Protein AF-A0ABD6YV09-F1 (afdb_monomer_lite)

Radius of gyration: 16.12 Å; chains: 1; bounding box: 41×21×46 Å

pLDDT: mean 87.85, std 8.12, range [53.88, 96.56]

Secondary structure (DSSP, 8-state):
--HHHHHHHHHHHHHHHHHHHHHHHHHHHHHTTSTTHHHHHHHHHHHHHHHHHHHHHHHHHHHHHHHTSSS--HHHHHHHHHHHHHHHHHHHHHHHHHHH---

Structure (mmCIF, N/CA/C/O backbone):
data_AF-A0ABD6YV09-F1
#
_entry.id   AF-A0ABD6YV09-F1
#
loop_
_atom_site.group_PDB
_atom_site.id
_atom_site.type_symbol
_atom_site.label_atom_id
_atom_site.label_alt_id
_atom_site.label_comp_id
_atom_site.label_asym_id
_atom_site.label_entity_id
_atom_site.label_seq_id
_atom_site.pdbx_PDB_ins_code
_atom_site.Cartn_x
_atom_site.Cartn_y
_atom_site.Cartn_z
_atom_site.occupancy
_atom_site.B_iso_or_equiv
_atom_site.auth_seq_id
_atom_site.auth_comp_id
_atom_site.auth_asym_id
_atom_site.auth_atom_id
_atom_site.pdbx_PDB_model_num
ATOM 1 N N . MET A 1 1 ? -13.967 13.647 13.970 1.00 53.88 1 MET A N 1
ATOM 2 C CA . MET A 1 1 ? -13.542 13.005 12.706 1.00 53.88 1 MET A CA 1
ATOM 3 C C . MET A 1 1 ? -13.902 11.526 12.795 1.00 53.88 1 MET A C 1
ATOM 5 O O . MET A 1 1 ? -13.399 10.855 13.685 1.00 53.88 1 MET A O 1
ATOM 9 N N . THR A 1 2 ? -14.893 11.065 12.030 1.00 70.81 2 THR A N 1
ATOM 10 C CA . THR A 1 2 ? -15.465 9.709 12.143 1.00 70.81 2 THR A CA 1
ATOM 11 C C . THR A 1 2 ? -14.483 8.662 11.614 1.00 70.81 2 THR A C 1
ATOM 13 O O . THR A 1 2 ? -13.929 8.867 10.542 1.00 70.81 2 THR A O 1
ATOM 16 N N . ILE A 1 3 ? -14.273 7.566 12.352 1.00 72.75 3 ILE A N 1
ATOM 17 C CA . ILE A 1 3 ? -13.353 6.447 12.037 1.00 72.75 3 ILE A CA 1
ATOM 18 C C . ILE A 1 3 ? -13.546 5.955 10.589 1.00 72.75 3 ILE A C 1
ATOM 20 O O . ILE A 1 3 ? -12.595 5.804 9.833 1.00 72.75 3 ILE A O 1
ATOM 24 N N . VAL A 1 4 ? -14.800 5.904 10.133 1.00 76.81 4 VAL A N 1
ATOM 25 C CA . VAL A 1 4 ? -15.186 5.631 8.736 1.00 76.81 4 VAL A CA 1
ATOM 26 C C . VAL A 1 4 ? -14.435 6.484 7.697 1.00 76.81 4 VAL A C 1
ATOM 28 O O . VAL A 1 4 ? -14.111 5.992 6.619 1.00 76.81 4 VAL A O 1
ATOM 31 N N . LYS A 1 5 ? -14.155 7.766 7.972 1.00 82.69 5 LYS A N 1
ATOM 32 C CA . LYS A 1 5 ? -13.419 8.633 7.034 1.00 82.69 5 LYS A CA 1
ATOM 33 C C . LYS A 1 5 ? -11.967 8.185 6.873 1.00 82.69 5 LYS A C 1
ATOM 35 O O . LYS A 1 5 ? -11.465 8.222 5.757 1.00 82.69 5 LYS A O 1
ATOM 40 N N . ILE A 1 6 ? -11.318 7.762 7.957 1.00 84.12 6 ILE A N 1
ATOM 41 C CA . ILE A 1 6 ? -9.926 7.297 7.933 1.00 84.12 6 ILE A CA 1
ATOM 42 C C . ILE A 1 6 ? -9.846 5.981 7.157 1.00 84.12 6 ILE A C 1
ATOM 44 O O . ILE A 1 6 ? -9.079 5.896 6.200 1.00 84.12 6 ILE A O 1
ATOM 48 N N . HIS A 1 7 ? -10.733 5.026 7.453 1.00 84.56 7 HIS A N 1
ATOM 49 C CA . HIS A 1 7 ? -10.837 3.786 6.687 1.00 84.56 7 HIS A CA 1
ATOM 50 C C . HIS A 1 7 ? -11.060 4.015 5.188 1.00 84.56 7 HIS A C 1
ATOM 52 O O . HIS A 1 7 ? -10.461 3.324 4.371 1.00 84.56 7 HIS A O 1
ATOM 58 N N . LYS A 1 8 ? -11.904 4.980 4.799 1.00 87.00 8 LYS A N 1
ATOM 59 C CA . LYS A 1 8 ? -12.126 5.312 3.381 1.00 87.00 8 LYS A CA 1
ATOM 60 C C . LYS A 1 8 ? -10.868 5.862 2.708 1.00 87.00 8 LYS A C 1
ATOM 62 O O . LYS A 1 8 ? -10.599 5.512 1.563 1.00 87.00 8 LYS A O 1
ATOM 67 N N . ILE A 1 9 ? -10.105 6.701 3.408 1.00 90.38 9 ILE A N 1
ATOM 68 C CA . ILE A 1 9 ? -8.838 7.241 2.898 1.00 90.38 9 ILE A CA 1
ATOM 69 C C . ILE A 1 9 ? -7.808 6.118 2.734 1.00 90.38 9 ILE A C 1
ATOM 71 O O . ILE A 1 9 ? -7.178 6.037 1.682 1.00 90.38 9 ILE A O 1
ATOM 75 N N . GLN A 1 10 ? -7.675 5.229 3.725 1.00 89.88 10 GLN A N 1
ATOM 76 C CA . GLN A 1 10 ? -6.792 4.063 3.628 1.00 89.88 10 GLN A CA 1
ATOM 77 C C . GLN A 1 10 ? -7.174 3.169 2.448 1.00 89.88 10 GLN A C 1
ATOM 79 O O . GLN A 1 10 ? -6.314 2.851 1.635 1.00 89.88 10 GLN A O 1
ATOM 84 N N . ILE A 1 11 ? -8.462 2.854 2.282 1.00 92.75 11 ILE A N 1
ATOM 85 C CA . ILE A 1 11 ? -8.950 2.074 1.138 1.00 92.75 11 ILE A CA 1
ATOM 86 C C . ILE A 1 11 ? -8.577 2.745 -0.182 1.00 92.75 11 ILE A C 1
ATOM 88 O O . ILE A 1 11 ? -8.098 2.068 -1.084 1.00 92.75 11 ILE A O 1
ATOM 92 N N . PHE A 1 12 ? -8.763 4.060 -0.313 1.00 94.06 12 PHE A N 1
ATOM 93 C CA . PHE A 1 12 ? -8.415 4.769 -1.544 1.00 94.06 12 PHE A CA 1
ATOM 94 C C .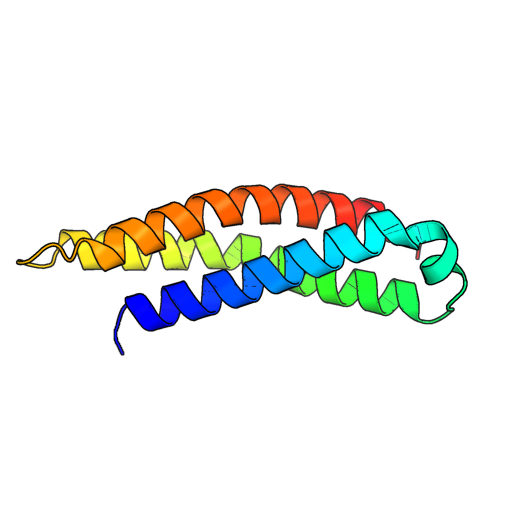 PHE A 1 12 ? -6.913 4.692 -1.847 1.00 94.06 12 PHE A C 1
ATOM 96 O O . PHE A 1 12 ? -6.526 4.404 -2.979 1.00 94.06 12 PHE A O 1
ATOM 103 N N . LEU A 1 13 ? -6.071 4.888 -0.829 1.00 94.50 13 LEU A N 1
ATOM 104 C CA . LEU A 1 13 ? -4.622 4.755 -0.955 1.00 94.50 13 LEU A CA 1
ATOM 105 C C . LEU A 1 13 ? -4.219 3.326 -1.341 1.00 94.50 13 LEU A C 1
ATOM 107 O O . LEU A 1 13 ? -3.385 3.136 -2.226 1.00 94.50 13 LEU A O 1
ATOM 111 N N . TYR A 1 14 ? -4.844 2.321 -0.727 1.00 94.75 14 TYR A N 1
ATOM 112 C CA . TYR A 1 14 ? -4.600 0.925 -1.066 1.00 94.75 14 TYR A CA 1
ATOM 113 C C . TYR A 1 14 ? -5.009 0.626 -2.512 1.00 94.75 14 TYR A C 1
ATOM 115 O O . TYR A 1 14 ? -4.231 0.073 -3.284 1.00 94.75 14 TYR A O 1
ATOM 123 N N . LEU A 1 15 ? -6.209 1.037 -2.919 1.00 95.69 15 LEU A N 1
ATOM 124 C CA . LEU A 1 15 ? -6.688 0.839 -4.284 1.00 95.69 15 LEU A CA 1
ATOM 125 C C . LEU A 1 15 ? -5.780 1.520 -5.309 1.00 95.69 15 LEU A C 1
ATOM 127 O O . LEU A 1 15 ? -5.515 0.927 -6.350 1.00 95.69 15 LEU A O 1
ATOM 131 N N . PHE A 1 16 ? -5.255 2.710 -5.009 1.00 96.50 16 PHE A N 1
ATOM 132 C CA . PHE A 1 16 ? -4.282 3.388 -5.864 1.00 96.50 16 PHE A CA 1
ATOM 133 C C . PHE A 1 16 ? -3.010 2.552 -6.067 1.00 96.50 16 PHE A C 1
ATOM 135 O O . PHE A 1 16 ? -2.624 2.298 -7.207 1.00 96.50 16 PHE A O 1
ATOM 142 N N . ILE A 1 17 ? -2.385 2.079 -4.983 1.00 95.94 17 ILE A N 1
ATOM 143 C CA . ILE A 1 17 ? -1.155 1.271 -5.052 1.00 95.94 17 ILE A CA 1
ATOM 144 C C . ILE A 1 17 ? -1.414 -0.048 -5.794 1.00 95.94 17 ILE A C 1
ATOM 146 O O . ILE A 1 17 ? -0.611 -0.453 -6.635 1.00 95.94 17 ILE A O 1
ATOM 150 N N . ILE A 1 18 ? -2.542 -0.711 -5.521 1.00 96.06 18 ILE A N 1
ATOM 151 C CA . ILE A 1 18 ? -2.924 -1.967 -6.181 1.00 96.06 18 ILE A CA 1
ATOM 152 C C . ILE A 1 18 ? -3.151 -1.739 -7.675 1.00 96.06 18 ILE A C 1
ATOM 154 O O . ILE A 1 18 ? -2.603 -2.473 -8.496 1.00 96.06 18 ILE A O 1
ATOM 158 N N . ALA A 1 19 ? -3.925 -0.715 -8.041 1.00 96.31 19 ALA A N 1
ATOM 159 C CA . ALA A 1 19 ? -4.193 -0.380 -9.433 1.00 96.31 19 ALA A CA 1
ATOM 160 C C . ALA A 1 19 ? -2.903 -0.030 -10.182 1.00 96.31 19 ALA A C 1
ATOM 162 O O . ALA A 1 19 ? -2.711 -0.496 -11.304 1.00 96.31 19 ALA A O 1
ATOM 163 N N . PHE A 1 20 ? -1.993 0.719 -9.550 1.00 96.56 20 PHE A N 1
ATOM 164 C CA . PHE A 1 20 ? -0.677 1.003 -10.115 1.00 96.56 20 PHE A CA 1
ATOM 165 C C . PHE A 1 20 ? 0.139 -0.277 -10.320 1.00 96.56 20 PHE A C 1
ATOM 167 O O . PHE A 1 20 ? 0.679 -0.486 -11.401 1.00 96.56 20 PHE A O 1
ATOM 174 N N . GLY A 1 21 ? 0.196 -1.166 -9.325 1.00 94.38 21 GLY A N 1
ATOM 175 C CA . GLY A 1 21 ? 0.918 -2.435 -9.432 1.00 94.38 21 GLY A CA 1
ATOM 176 C C . GLY A 1 21 ? 0.382 -3.338 -10.548 1.00 94.38 21 GLY A C 1
ATOM 177 O O . GLY A 1 21 ? 1.159 -3.883 -11.331 1.00 94.38 21 GLY A O 1
ATOM 178 N N . ILE A 1 22 ? -0.943 -3.433 -10.689 1.00 95.00 22 ILE A N 1
ATOM 179 C CA . ILE A 1 22 ? -1.593 -4.174 -11.783 1.00 95.00 22 ILE A CA 1
ATOM 180 C C . ILE A 1 22 ? -1.294 -3.522 -13.138 1.00 95.00 22 ILE A C 1
ATOM 182 O O . ILE A 1 22 ? -0.927 -4.215 -14.088 1.00 95.00 22 ILE A O 1
ATOM 186 N N . GLN A 1 23 ? -1.414 -2.195 -13.237 1.00 95.50 23 GLN A N 1
ATOM 187 C CA . GLN A 1 23 ? -1.080 -1.450 -14.452 1.00 95.50 23 GLN A CA 1
ATOM 188 C C . GLN A 1 23 ? 0.378 -1.683 -14.849 1.00 95.50 23 GLN A C 1
ATOM 190 O O . GLN A 1 23 ? 0.665 -1.950 -16.017 1.00 95.50 23 GLN A O 1
ATOM 195 N N . HIS A 1 24 ? 1.293 -1.626 -13.885 1.00 93.62 24 HIS A N 1
ATOM 196 C CA . HIS A 1 24 ? 2.700 -1.898 -14.112 1.00 93.62 24 HIS A CA 1
ATOM 197 C C . HIS A 1 24 ? 2.908 -3.305 -14.676 1.00 93.62 24 HIS A C 1
ATOM 199 O O . HIS A 1 24 ? 3.560 -3.452 -15.708 1.00 93.62 24 HIS A O 1
ATOM 205 N N . LEU A 1 25 ? 2.300 -4.317 -14.054 1.00 92.94 25 LEU A N 1
ATOM 206 C CA . LEU A 1 25 ? 2.432 -5.718 -14.447 1.00 92.94 25 LEU A CA 1
ATOM 207 C C . LEU A 1 25 ? 1.949 -5.960 -15.883 1.00 92.94 25 LEU A C 1
ATOM 209 O O . LEU A 1 25 ? 2.648 -6.594 -16.676 1.00 92.94 25 LEU A O 1
ATOM 213 N N . ILE A 1 26 ? 0.787 -5.412 -16.246 1.00 94.94 26 ILE A N 1
ATOM 214 C CA . ILE A 1 26 ? 0.199 -5.577 -17.584 1.00 94.94 26 ILE A CA 1
ATOM 215 C C . ILE A 1 26 ? 1.042 -4.867 -18.652 1.00 94.94 26 ILE A C 1
ATOM 217 O O . ILE A 1 26 ? 1.270 -5.410 -19.734 1.00 94.94 26 ILE A O 1
ATOM 221 N N . PHE A 1 27 ? 1.535 -3.664 -18.355 1.00 92.62 27 PHE A N 1
ATOM 222 C CA . PHE A 1 27 ? 2.198 -2.801 -19.336 1.00 92.62 27 PHE A CA 1
ATOM 223 C C . PHE A 1 27 ? 3.721 -2.722 -19.165 1.00 92.62 27 PHE A C 1
ATOM 225 O O . PHE A 1 27 ? 4.349 -1.818 -19.718 1.00 92.62 27 PHE A O 1
ATOM 232 N N . TRP A 1 28 ? 4.347 -3.671 -18.457 1.00 89.56 28 TRP A N 1
ATOM 233 C CA . TRP A 1 28 ? 5.758 -3.572 -18.056 1.00 89.56 28 TRP A CA 1
ATOM 234 C C . TRP A 1 28 ? 6.701 -3.295 -19.242 1.00 89.56 28 TRP A C 1
ATOM 236 O O . TRP A 1 28 ? 7.495 -2.358 -19.196 1.00 89.56 28 TRP A O 1
ATOM 246 N N . LYS A 1 29 ? 6.550 -4.024 -20.362 1.00 88.25 29 LYS A N 1
ATOM 247 C CA . LYS A 1 29 ? 7.368 -3.848 -21.583 1.00 88.25 29 LYS A CA 1
ATOM 248 C C . LYS A 1 29 ? 7.255 -2.457 -22.198 1.00 88.25 29 LYS A C 1
ATOM 250 O O . LYS A 1 29 ? 8.186 -2.012 -22.862 1.00 88.25 29 LYS A O 1
ATOM 255 N N . TYR A 1 30 ? 6.095 -1.822 -22.063 1.00 89.00 30 TYR A N 1
ATOM 256 C CA . TYR A 1 30 ? 5.863 -0.478 -22.575 1.00 89.00 30 TYR A CA 1
ATOM 257 C C . TYR A 1 30 ? 6.437 0.557 -21.613 1.00 89.00 30 TYR A C 1
ATOM 259 O O . TYR A 1 30 ? 7.187 1.435 -22.027 1.00 89.00 30 TYR A O 1
ATOM 267 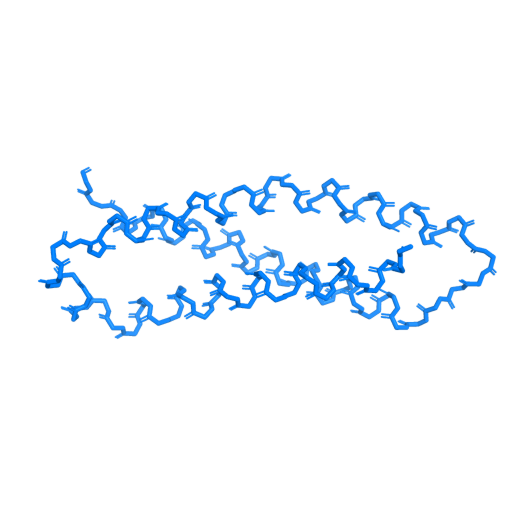N N . ASN A 1 31 ? 6.150 0.402 -20.323 1.00 87.69 31 ASN A N 1
ATOM 268 C CA . ASN A 1 31 ? 6.533 1.371 -19.312 1.00 87.69 31 ASN A CA 1
ATOM 269 C C . ASN A 1 31 ? 8.060 1.488 -19.147 1.00 87.69 31 ASN A C 1
ATOM 271 O O . ASN A 1 31 ? 8.571 2.598 -19.049 1.00 87.69 31 ASN A O 1
ATOM 275 N N . PHE A 1 32 ? 8.805 0.376 -19.221 1.00 86.88 32 PHE A N 1
ATOM 276 C CA . PHE A 1 32 ? 10.277 0.396 -19.162 1.00 86.88 32 PHE A CA 1
ATOM 277 C C . PHE A 1 32 ? 10.953 1.046 -20.383 1.00 86.88 32 PHE A C 1
ATOM 279 O O . PHE A 1 32 ? 12.158 1.268 -20.359 1.00 86.88 32 PHE A O 1
ATOM 286 N N . LYS A 1 33 ? 10.216 1.382 -21.452 1.00 88.25 33 LYS A N 1
ATOM 287 C CA . LYS A 1 33 ? 10.762 2.215 -22.541 1.00 88.25 33 LYS A CA 1
ATOM 288 C C . LYS A 1 33 ? 10.846 3.690 -22.156 1.00 88.25 33 LYS A C 1
ATOM 290 O O . LYS A 1 33 ? 11.509 4.460 -22.845 1.00 88.25 33 LYS A O 1
ATOM 295 N N . TRP A 1 34 ? 10.147 4.102 -21.100 1.00 87.81 34 TRP A N 1
ATOM 296 C CA . TRP A 1 34 ? 10.133 5.482 -20.653 1.00 87.81 34 TRP A CA 1
ATOM 297 C C . TRP A 1 34 ? 11.196 5.711 -19.578 1.00 87.81 34 TRP A C 1
ATOM 299 O O . TRP A 1 34 ? 11.158 5.113 -18.507 1.00 87.81 34 TRP A O 1
ATOM 309 N N . ILE A 1 35 ? 12.131 6.619 -19.865 1.00 83.62 35 ILE A N 1
ATOM 310 C CA . ILE A 1 35 ? 13.357 6.813 -19.077 1.00 83.62 35 ILE A CA 1
ATOM 311 C C . ILE A 1 35 ? 13.104 7.228 -17.619 1.00 83.62 35 ILE A C 1
ATOM 313 O O . ILE A 1 35 ? 13.902 6.923 -16.742 1.00 83.62 35 ILE A O 1
ATOM 317 N N . PHE A 1 36 ? 11.979 7.898 -17.348 1.00 86.88 36 PHE A N 1
ATOM 318 C CA . PHE A 1 36 ? 11.627 8.364 -16.004 1.00 86.88 36 PHE A CA 1
ATOM 319 C C 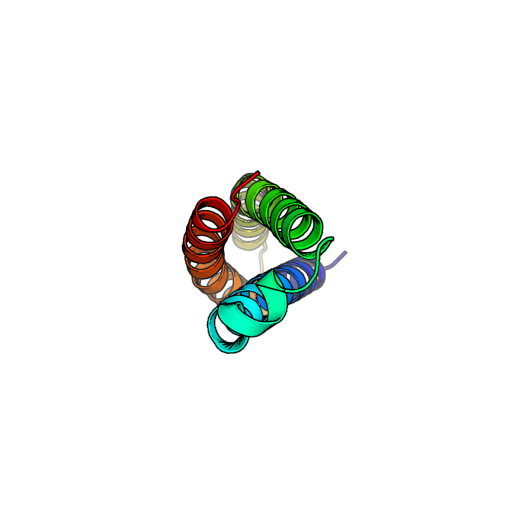. PHE A 1 36 ? 10.738 7.391 -15.229 1.00 86.88 36 PHE A C 1
ATOM 321 O O . PHE A 1 36 ? 10.427 7.635 -14.064 1.00 86.88 36 PHE A O 1
ATOM 328 N N . TYR A 1 37 ? 10.305 6.296 -15.854 1.00 90.25 37 TYR A N 1
ATOM 329 C CA . TYR A 1 37 ? 9.311 5.416 -15.258 1.00 90.25 37 TYR A CA 1
ATOM 330 C C . TYR A 1 37 ? 9.833 4.689 -14.012 1.00 90.25 37 TYR A C 1
ATOM 332 O O . TYR A 1 37 ? 9.078 4.489 -13.065 1.00 90.25 37 TYR A O 1
ATOM 340 N N . GLU A 1 38 ? 11.127 4.376 -13.948 1.00 88.38 38 GLU A N 1
ATOM 341 C CA . GLU A 1 38 ? 11.724 3.750 -12.761 1.00 88.38 38 GLU A CA 1
ATOM 342 C C . GLU A 1 38 ? 11.659 4.647 -11.517 1.00 88.38 38 GLU A C 1
ATOM 344 O O . GLU A 1 38 ? 11.383 4.154 -10.425 1.00 88.38 38 GLU A O 1
ATOM 349 N N . TYR A 1 39 ? 11.791 5.971 -11.670 1.00 92.06 39 TYR A N 1
ATOM 350 C CA . TYR A 1 39 ? 11.586 6.911 -10.562 1.00 92.06 39 TYR A CA 1
ATOM 351 C C . TYR A 1 39 ? 10.132 6.927 -10.079 1.00 92.06 39 TYR A C 1
ATOM 353 O O . TYR A 1 39 ? 9.876 7.111 -8.889 1.00 92.06 39 TYR A O 1
ATOM 361 N N . ILE A 1 40 ? 9.173 6.702 -10.983 1.00 92.94 40 ILE A N 1
ATOM 362 C CA . ILE A 1 40 ? 7.756 6.579 -10.623 1.00 92.94 40 ILE A CA 1
ATOM 363 C C . ILE A 1 40 ? 7.535 5.290 -9.829 1.00 92.94 40 ILE A C 1
ATOM 365 O O . ILE A 1 40 ? 6.903 5.342 -8.775 1.00 92.94 40 ILE A O 1
ATOM 369 N N . ILE A 1 41 ? 8.092 4.156 -10.279 1.00 93.44 41 ILE A N 1
ATOM 370 C CA . ILE A 1 41 ? 8.043 2.889 -9.527 1.00 93.44 41 ILE A CA 1
ATOM 371 C C . ILE A 1 41 ? 8.635 3.092 -8.130 1.00 93.44 41 ILE A C 1
ATOM 373 O O . ILE A 1 41 ? 7.994 2.726 -7.148 1.00 93.44 41 ILE A O 1
ATOM 377 N N . LEU A 1 42 ? 9.813 3.715 -8.031 1.00 93.50 42 LEU A N 1
ATOM 378 C CA . LEU A 1 42 ? 10.473 4.000 -6.759 1.00 93.50 42 LEU A CA 1
ATOM 379 C C . LEU A 1 42 ? 9.591 4.862 -5.844 1.00 93.50 42 LEU A C 1
ATOM 381 O O . LEU A 1 42 ? 9.437 4.550 -4.665 1.00 93.50 42 LEU A O 1
ATOM 385 N N . GLY A 1 43 ? 8.969 5.915 -6.379 1.00 94.25 43 GLY A N 1
ATOM 386 C CA . GLY A 1 43 ? 8.061 6.775 -5.619 1.00 94.25 43 GLY A CA 1
ATOM 387 C C . GLY A 1 43 ? 6.838 6.023 -5.090 1.00 94.25 43 GLY A C 1
ATOM 388 O O . GLY A 1 43 ? 6.498 6.146 -3.911 1.00 94.25 43 GLY A O 1
ATOM 389 N N . VAL A 1 44 ? 6.203 5.199 -5.928 1.00 95.12 44 VAL A N 1
ATOM 390 C CA . VAL A 1 44 ? 5.049 4.386 -5.511 1.00 95.12 44 VAL A CA 1
ATOM 391 C C . VAL A 1 44 ? 5.468 3.288 -4.530 1.00 95.12 44 VAL A C 1
ATOM 393 O O . VAL A 1 44 ? 4.726 3.020 -3.589 1.00 95.12 44 VAL A O 1
ATOM 396 N N . PHE A 1 45 ? 6.663 2.713 -4.678 1.00 95.12 45 PHE A N 1
ATOM 397 C CA . PHE A 1 45 ? 7.232 1.772 -3.714 1.00 95.12 45 PHE A CA 1
ATOM 398 C C . PHE A 1 45 ? 7.468 2.422 -2.344 1.00 95.12 45 PHE A C 1
ATOM 400 O O . PHE A 1 45 ? 7.087 1.856 -1.323 1.00 95.12 45 PHE A O 1
ATOM 407 N N . ILE A 1 46 ? 8.053 3.622 -2.289 1.00 95.56 46 ILE A N 1
ATOM 408 C CA . ILE A 1 46 ? 8.246 4.343 -1.021 1.00 95.56 46 ILE A CA 1
ATOM 409 C C . ILE A 1 46 ? 6.887 4.630 -0.374 1.00 95.56 46 ILE A C 1
ATOM 411 O O . ILE A 1 46 ? 6.704 4.390 0.822 1.00 95.56 46 ILE A O 1
ATOM 415 N N . LEU A 1 47 ? 5.910 5.087 -1.163 1.00 95.94 47 LEU A N 1
ATOM 416 C CA . LEU A 1 47 ? 4.548 5.314 -0.688 1.00 95.94 47 LEU A CA 1
ATOM 417 C C . LEU A 1 47 ? 3.917 4.022 -0.147 1.00 95.94 47 LEU A C 1
ATOM 419 O O . LEU A 1 47 ? 3.312 4.045 0.927 1.00 95.94 47 LEU A O 1
ATOM 423 N N . SER A 1 48 ? 4.072 2.891 -0.841 1.00 94.25 48 SER A N 1
ATOM 424 C CA . SER A 1 48 ? 3.543 1.604 -0.386 1.00 94.25 48 SER A CA 1
ATOM 425 C C . SER A 1 48 ? 4.255 1.099 0.863 1.00 94.25 48 SER A C 1
ATOM 427 O O . SER A 1 48 ? 3.584 0.642 1.782 1.00 94.25 48 SER A O 1
ATOM 429 N N . ALA A 1 49 ? 5.574 1.250 0.963 1.00 92.38 49 ALA A N 1
ATOM 430 C CA . ALA A 1 49 ? 6.344 0.867 2.142 1.00 92.38 49 ALA A CA 1
ATOM 431 C C . ALA A 1 49 ? 5.917 1.672 3.380 1.00 92.38 49 ALA A C 1
ATOM 433 O O . ALA A 1 49 ? 5.624 1.093 4.426 1.00 92.38 49 ALA A O 1
ATOM 434 N N . LEU A 1 50 ? 5.783 2.997 3.253 1.00 95.06 50 LEU A N 1
ATOM 435 C CA . LEU A 1 50 ? 5.252 3.850 4.324 1.00 95.06 50 LEU A CA 1
ATOM 436 C C . LEU A 1 50 ? 3.831 3.438 4.714 1.00 95.06 50 LEU A C 1
ATOM 438 O O . LEU A 1 50 ? 3.504 3.358 5.897 1.00 95.06 50 LEU A O 1
ATOM 442 N N . THR A 1 51 ? 3.002 3.119 3.722 1.00 93.44 51 THR A N 1
ATOM 443 C CA . THR A 1 51 ? 1.643 2.626 3.943 1.00 93.44 51 THR A CA 1
ATOM 444 C C . THR A 1 51 ? 1.655 1.319 4.739 1.00 93.44 51 THR A C 1
ATOM 446 O O . THR A 1 51 ? 0.913 1.200 5.712 1.00 93.44 51 THR A O 1
ATOM 449 N N . VAL A 1 52 ? 2.526 0.363 4.402 1.00 91.56 52 VAL A N 1
ATOM 450 C CA . VAL A 1 52 ? 2.674 -0.911 5.128 1.00 91.56 52 VAL A CA 1
ATOM 451 C C . VAL A 1 52 ? 3.113 -0.699 6.579 1.00 91.56 52 VAL A C 1
ATOM 453 O O . VAL A 1 52 ? 2.633 -1.411 7.460 1.00 91.56 52 VAL A O 1
ATOM 456 N N . LEU A 1 53 ? 3.990 0.273 6.841 1.00 91.38 53 LEU A N 1
ATOM 457 C CA . LEU A 1 53 ? 4.502 0.565 8.185 1.00 91.38 53 LEU A CA 1
ATOM 458 C C . LEU A 1 53 ? 3.473 1.279 9.071 1.00 91.38 53 LEU A C 1
ATOM 460 O O . LEU A 1 53 ? 3.337 0.955 10.249 1.00 91.38 53 LEU A O 1
ATOM 464 N N . ILE A 1 54 ? 2.741 2.248 8.516 1.00 91.62 54 ILE A N 1
ATOM 465 C CA . ILE A 1 54 ? 1.807 3.092 9.278 1.00 91.62 54 ILE A CA 1
ATOM 466 C C . ILE A 1 54 ? 0.462 2.386 9.495 1.00 91.62 54 ILE A C 1
ATOM 468 O O . ILE A 1 54 ? -0.162 2.540 10.547 1.00 91.62 54 ILE A O 1
ATOM 472 N N . SER A 1 55 ? 0.006 1.592 8.523 1.00 88.94 55 SER A N 1
ATOM 473 C CA . SER A 1 55 ? -1.338 1.001 8.547 1.00 88.94 55 SER A CA 1
ATOM 474 C C . SER A 1 55 ? -1.628 0.110 9.760 1.00 88.94 55 SER A C 1
ATOM 476 O O . SER A 1 55 ? -2.714 0.261 10.316 1.00 88.94 55 SER A O 1
ATOM 478 N N . PRO A 1 56 ? -0.709 -0.748 10.249 1.00 87.94 56 PRO A N 1
ATOM 479 C CA . PRO A 1 56 ? -0.940 -1.533 11.460 1.00 87.94 56 PRO A CA 1
ATOM 480 C C . PRO A 1 56 ? -1.203 -0.661 12.688 1.00 87.94 56 PRO A C 1
ATOM 482 O O . PRO A 1 56 ? -2.136 -0.930 13.439 1.00 87.94 56 PRO A O 1
ATOM 485 N N . ALA A 1 57 ? -0.431 0.416 12.870 1.00 87.69 57 ALA A N 1
ATOM 486 C CA . ALA A 1 57 ? -0.617 1.332 13.993 1.00 87.69 57 ALA A CA 1
ATOM 487 C C . ALA A 1 57 ? -1.995 2.013 13.941 1.00 87.69 57 ALA A C 1
ATOM 489 O O . ALA A 1 57 ? -2.678 2.108 14.962 1.00 87.69 57 ALA A O 1
ATOM 490 N N . VAL A 1 58 ? -2.431 2.425 12.745 1.00 87.94 58 VAL A N 1
ATOM 491 C CA . VAL A 1 58 ? -3.763 3.011 12.528 1.00 87.94 58 VAL A CA 1
A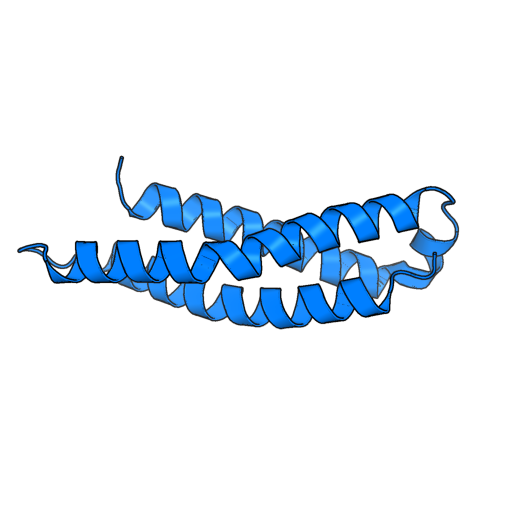TOM 492 C C . VAL A 1 58 ? -4.863 1.982 12.803 1.00 87.94 58 VAL A C 1
ATOM 494 O O . VAL A 1 58 ? -5.765 2.263 13.587 1.00 87.94 58 VAL A O 1
ATOM 497 N N . LEU A 1 59 ? -4.754 0.770 12.251 1.00 85.69 59 LEU A N 1
ATOM 498 C CA . LEU A 1 59 ? -5.740 -0.299 12.440 1.00 85.69 59 LEU A CA 1
ATOM 499 C C . LEU A 1 59 ? -5.873 -0.714 13.910 1.00 85.69 59 LEU A C 1
ATOM 501 O O . LEU A 1 59 ? -6.990 -0.916 14.386 1.00 85.69 59 LEU A O 1
ATOM 505 N N . ILE A 1 60 ? -4.763 -0.805 14.650 1.00 86.75 60 ILE A N 1
ATOM 506 C CA . ILE A 1 60 ? -4.771 -1.100 16.090 1.00 86.75 60 ILE A CA 1
ATOM 507 C C . ILE A 1 60 ? -5.472 0.024 16.852 1.00 86.75 60 ILE A C 1
ATOM 509 O O . ILE A 1 60 ? -6.381 -0.244 17.640 1.00 86.75 60 ILE A O 1
ATOM 513 N N . TYR A 1 61 ? -5.090 1.280 16.603 1.00 86.94 61 TYR A N 1
ATOM 514 C CA . TYR A 1 61 ? -5.707 2.437 17.251 1.00 86.94 61 TYR A CA 1
ATOM 515 C C . TYR A 1 61 ? -7.224 2.484 17.010 1.00 86.94 61 TYR A C 1
ATOM 517 O O . TYR A 1 61 ? -8.003 2.698 17.943 1.00 86.94 61 TYR A O 1
ATOM 525 N N . GLU A 1 62 ? -7.658 2.242 15.775 1.00 81.88 62 GLU A N 1
ATOM 526 C CA . GLU A 1 62 ? -9.073 2.238 15.401 1.00 81.88 62 GLU A CA 1
ATOM 527 C C . GLU A 1 62 ? -9.833 1.063 16.010 1.00 81.88 62 GLU A C 1
ATOM 529 O O . GLU A 1 62 ? -10.934 1.259 16.526 1.00 81.88 62 GLU A O 1
ATOM 534 N N . SER A 1 63 ? -9.225 -0.124 16.045 1.00 81.06 63 SER A N 1
ATOM 535 C CA . SER A 1 63 ? -9.811 -1.311 16.674 1.00 81.06 63 SER A CA 1
ATOM 536 C C . SER A 1 63 ? -10.029 -1.096 18.171 1.00 81.06 63 SER A C 1
ATOM 538 O O . SER A 1 63 ? -11.137 -1.297 18.667 1.00 81.06 63 SER A O 1
ATOM 540 N N . VAL A 1 64 ? -9.018 -0.596 18.893 1.00 84.31 64 VAL A N 1
ATOM 541 C CA . VAL A 1 64 ? -9.123 -0.281 20.331 1.00 84.31 64 VAL A CA 1
ATOM 542 C C . VAL A 1 64 ? -10.213 0.760 20.583 1.00 84.31 64 VAL A C 1
ATOM 544 O O . VAL A 1 64 ? -11.010 0.637 21.515 1.00 84.31 64 VAL A O 1
ATOM 547 N N . LYS A 1 65 ? -10.285 1.790 19.738 1.00 82.25 65 LYS A N 1
ATOM 548 C CA . LYS A 1 65 ? -11.298 2.840 19.856 1.00 82.25 65 LYS A CA 1
ATOM 549 C C . LYS A 1 65 ? -12.711 2.334 19.557 1.00 82.25 65 LYS A C 1
ATOM 551 O O . LYS A 1 65 ? -13.653 2.802 20.193 1.00 82.25 65 LYS A O 1
ATOM 556 N N . SER A 1 66 ? -12.859 1.411 18.609 1.00 77.69 66 SER A N 1
ATOM 557 C CA . SER A 1 66 ? -14.138 0.791 18.258 1.00 77.69 66 SER A CA 1
ATOM 558 C C . SER A 1 66 ? -14.639 -0.131 19.376 1.00 77.69 66 SER A C 1
ATOM 560 O O . SER A 1 66 ? -15.785 0.000 19.796 1.00 77.69 66 SER A O 1
ATOM 562 N N . ILE A 1 67 ? -13.764 -0.965 19.953 1.00 80.25 67 ILE A N 1
ATOM 563 C CA . ILE A 1 67 ? -14.094 -1.868 21.074 1.00 80.25 67 ILE A CA 1
ATOM 564 C C . ILE A 1 67 ? -14.569 -1.091 22.311 1.00 80.25 67 ILE A C 1
ATOM 566 O O . ILE A 1 67 ? -15.500 -1.509 22.991 1.00 80.25 67 ILE A O 1
ATOM 570 N N . ASN A 1 68 ? -13.962 0.064 22.590 1.00 79.06 68 ASN A N 1
ATOM 571 C CA . ASN A 1 68 ? -14.309 0.887 23.752 1.00 79.06 68 ASN A CA 1
ATOM 572 C C . ASN A 1 68 ? -15.592 1.727 23.572 1.00 79.06 68 ASN A C 1
ATOM 574 O O . ASN A 1 68 ? -15.961 2.491 24.469 1.00 79.06 68 ASN A O 1
ATOM 578 N N . ARG A 1 69 ? -16.286 1.633 22.430 1.00 76.19 69 ARG A N 1
ATOM 579 C CA . ARG A 1 69 ? -17.565 2.322 22.212 1.00 76.19 69 ARG A CA 1
ATOM 580 C C . ARG A 1 69 ? -18.742 1.472 22.686 1.00 76.19 69 ARG A C 1
ATOM 582 O O . ARG A 1 69 ? -18.812 0.277 22.445 1.00 76.19 69 ARG A O 1
ATOM 589 N N . LYS A 1 70 ? -19.726 2.140 23.300 1.00 66.75 70 LYS A N 1
ATOM 590 C CA . LYS A 1 70 ? -20.971 1.515 23.788 1.00 66.75 70 LYS A CA 1
ATOM 591 C C . LYS A 1 70 ? -21.863 0.946 22.679 1.00 66.75 70 LYS A C 1
ATOM 593 O O . LYS A 1 70 ? -22.681 0.079 22.961 1.00 66.75 70 LYS A O 1
ATOM 598 N N . SER A 1 71 ? -21.740 1.442 21.449 1.00 68.31 71 SER A N 1
ATOM 599 C CA . SER A 1 71 ? -22.478 0.945 20.289 1.00 68.31 71 SER A CA 1
ATOM 600 C C . SER A 1 71 ? -21.510 0.546 19.184 1.00 68.31 71 SER A C 1
ATOM 602 O O . SER A 1 71 ? -20.704 1.350 18.712 1.00 68.31 71 SER A O 1
ATOM 604 N N . VAL A 1 72 ? -21.607 -0.715 18.774 1.00 65.44 72 VAL A N 1
ATOM 605 C CA . VAL A 1 72 ? -20.885 -1.250 17.623 1.00 65.44 72 VAL A CA 1
ATOM 606 C C . VAL A 1 72 ? -21.600 -0.794 16.353 1.00 65.44 72 VAL A C 1
ATOM 608 O O . VAL A 1 72 ? -22.797 -1.027 16.193 1.00 65.44 72 VAL A O 1
ATOM 611 N N . ILE A 1 73 ? -20.872 -0.138 15.451 1.00 76.50 73 ILE A N 1
ATOM 612 C CA . ILE A 1 73 ? -21.390 0.297 14.150 1.00 76.50 73 ILE A CA 1
ATOM 613 C C . ILE A 1 73 ? -20.945 -0.736 13.113 1.00 76.50 73 ILE A C 1
ATOM 615 O O . ILE A 1 73 ? -19.754 -0.855 12.833 1.00 76.50 73 ILE A O 1
ATOM 619 N N . VAL A 1 74 ? -21.895 -1.485 12.547 1.00 76.94 74 VAL A N 1
ATOM 620 C CA . VAL A 1 74 ? -21.630 -2.575 11.583 1.00 76.94 74 VAL A CA 1
ATOM 621 C C . VAL A 1 74 ? -20.783 -2.098 10.397 1.00 76.94 74 VAL A C 1
ATOM 623 O O . VAL A 1 74 ? -19.839 -2.781 10.001 1.00 76.94 74 VAL A O 1
ATOM 626 N N . ASP A 1 75 ? -21.050 -0.890 9.895 1.00 75.00 75 ASP A N 1
ATOM 627 C CA . ASP A 1 75 ? -20.278 -0.294 8.801 1.00 75.00 75 ASP A CA 1
ATOM 628 C C . ASP A 1 75 ? -18.791 -0.123 9.155 1.00 75.00 75 ASP A C 1
ATOM 630 O O . ASP A 1 75 ? -17.932 -0.369 8.313 1.00 75.00 75 ASP A O 1
ATOM 634 N N . GLU A 1 76 ? -18.460 0.262 10.397 1.00 76.88 76 GLU A N 1
ATOM 635 C CA . GLU A 1 76 ? -17.065 0.424 10.842 1.00 76.88 76 GLU A CA 1
ATOM 636 C C . GLU A 1 76 ? -16.323 -0.921 10.819 1.00 76.88 76 GLU A C 1
ATOM 638 O O . GLU A 1 76 ? -15.199 -0.987 10.322 1.00 76.88 76 GLU A O 1
ATOM 643 N N . ILE A 1 77 ? -16.973 -2.006 11.258 1.00 80.06 77 ILE A N 1
ATOM 644 C CA . ILE A 1 77 ? -16.402 -3.363 11.204 1.00 80.06 77 ILE A CA 1
ATOM 645 C C . ILE A 1 77 ? -16.164 -3.792 9.755 1.00 80.06 77 ILE A C 1
ATOM 647 O O . ILE A 1 77 ? -15.092 -4.301 9.430 1.00 80.06 77 ILE A O 1
ATOM 651 N N . MET A 1 78 ? -17.139 -3.569 8.872 1.00 84.88 78 MET A N 1
ATOM 652 C CA . MET A 1 78 ? -17.006 -3.919 7.458 1.00 84.88 78 MET A CA 1
ATOM 653 C C . MET A 1 78 ? -15.819 -3.187 6.815 1.00 84.88 78 MET A C 1
ATOM 655 O O . MET A 1 78 ? -15.001 -3.808 6.135 1.00 84.88 78 MET A O 1
ATOM 659 N N . PHE A 1 79 ? -15.674 -1.885 7.074 1.00 84.94 79 PHE A N 1
ATOM 660 C CA . PHE A 1 79 ? -14.540 -1.102 6.585 1.00 84.94 79 PHE A CA 1
ATOM 661 C C . PHE A 1 79 ? -13.195 -1.563 7.163 1.00 84.94 79 PHE A C 1
ATOM 663 O O . PHE A 1 79 ? -12.202 -1.583 6.431 1.00 84.94 79 PHE A O 1
ATOM 670 N N . LEU A 1 80 ? -13.147 -1.957 8.437 1.00 84.25 80 LEU A N 1
ATOM 671 C CA . LEU A 1 80 ? -11.945 -2.504 9.068 1.00 84.25 80 LEU A CA 1
ATOM 672 C C . LEU A 1 80 ? -11.505 -3.810 8.388 1.00 84.25 80 LEU A C 1
ATOM 674 O O . LEU A 1 80 ? -10.338 -3.953 8.027 1.00 84.25 80 LEU A O 1
ATOM 678 N N . VAL A 1 81 ? -12.440 -4.736 8.153 1.00 87.25 81 VAL A N 1
ATOM 679 C CA . VAL A 1 81 ? -12.163 -6.020 7.485 1.00 87.25 81 VAL A CA 1
ATOM 680 C C . VAL A 1 81 ? -11.653 -5.802 6.061 1.00 87.25 81 VAL A C 1
ATOM 682 O O . VAL A 1 81 ? -10.648 -6.396 5.672 1.00 87.25 81 VAL A O 1
ATOM 685 N N . VAL A 1 82 ? -12.289 -4.910 5.293 1.00 90.12 82 VAL A N 1
ATOM 686 C CA . VAL A 1 82 ? -11.837 -4.564 3.935 1.00 90.12 82 VAL A CA 1
ATOM 687 C C . VAL A 1 82 ? -10.421 -3.985 3.957 1.00 90.12 82 VAL A C 1
ATOM 689 O O . VAL A 1 82 ? -9.585 -4.393 3.152 1.00 90.12 82 VAL A O 1
ATOM 692 N N . ASN A 1 83 ? -10.118 -3.084 4.897 1.00 90.06 83 ASN A N 1
ATOM 693 C CA . ASN A 1 83 ? -8.767 -2.546 5.051 1.00 90.06 83 ASN A CA 1
ATOM 694 C C . ASN A 1 83 ? -7.739 -3.634 5.369 1.00 90.06 83 ASN A C 1
ATOM 696 O O . ASN A 1 83 ? -6.630 -3.587 4.847 1.00 90.06 83 ASN A O 1
ATOM 700 N N . LEU A 1 84 ? -8.103 -4.616 6.191 1.00 89.69 84 LEU A N 1
ATOM 701 C CA . LEU A 1 84 ? -7.213 -5.705 6.579 1.00 89.69 84 LEU A CA 1
ATOM 702 C C . LEU A 1 84 ? -6.900 -6.637 5.398 1.00 89.69 84 LEU A C 1
ATOM 704 O O . LEU A 1 84 ? -5.747 -7.009 5.200 1.00 89.69 84 LEU A O 1
ATOM 708 N N . ILE A 1 85 ? -7.892 -6.949 4.558 1.00 92.69 85 ILE A N 1
ATOM 709 C CA . ILE A 1 85 ? -7.682 -7.718 3.319 1.00 92.69 85 ILE A CA 1
ATOM 710 C C . ILE A 1 85 ? -6.779 -6.942 2.354 1.00 92.69 85 ILE A C 1
ATOM 712 O O . ILE A 1 85 ? -5.778 -7.472 1.870 1.00 92.69 85 ILE A O 1
ATOM 716 N N . LEU A 1 86 ? -7.113 -5.675 2.090 1.00 92.94 86 LEU A N 1
ATOM 717 C CA . LEU A 1 86 ? -6.341 -4.824 1.186 1.00 92.94 86 LEU A CA 1
ATOM 718 C C . LEU A 1 86 ? -4.903 -4.633 1.674 1.00 92.94 86 LEU A C 1
ATOM 720 O O . LEU A 1 86 ? -3.988 -4.641 0.857 1.00 92.94 86 LEU A O 1
ATOM 724 N N . TYR A 1 87 ? -4.684 -4.531 2.985 1.00 92.94 87 TYR A N 1
ATOM 725 C CA . TYR A 1 87 ? -3.355 -4.413 3.576 1.00 92.94 87 TYR A CA 1
ATOM 726 C C . TYR A 1 87 ? -2.423 -5.556 3.151 1.00 92.94 87 TYR A C 1
ATOM 728 O O . TYR A 1 87 ? -1.304 -5.299 2.713 1.00 92.94 87 TYR A O 1
ATOM 736 N N . TYR A 1 88 ? -2.877 -6.811 3.196 1.00 92.19 88 TYR A N 1
ATOM 737 C CA . TYR A 1 88 ? -2.046 -7.940 2.762 1.00 92.19 88 TYR A CA 1
ATOM 738 C C . TYR A 1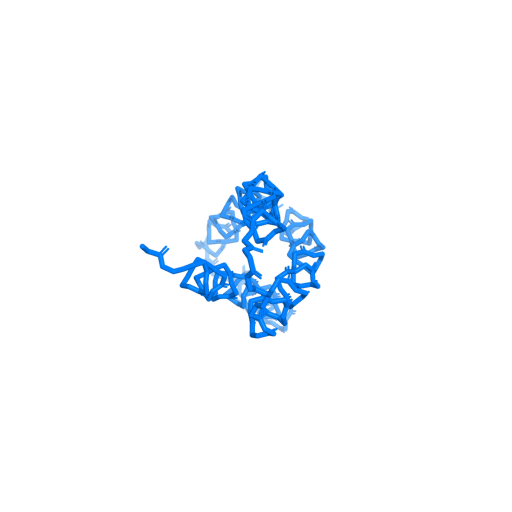 88 ? -1.726 -7.897 1.265 1.00 92.19 88 TYR A C 1
ATOM 740 O O . TYR A 1 88 ? -0.607 -8.221 0.862 1.00 92.19 88 TYR A O 1
ATOM 748 N N . ILE A 1 89 ? -2.673 -7.440 0.441 1.00 94.38 89 ILE A N 1
ATOM 749 C CA . ILE A 1 89 ? -2.432 -7.227 -0.991 1.00 94.38 89 ILE A CA 1
ATOM 750 C C . ILE A 1 89 ? -1.374 -6.133 -1.186 1.00 94.38 89 ILE A C 1
ATOM 752 O O . ILE A 1 89 ? -0.483 -6.286 -2.017 1.00 94.38 89 ILE A O 1
ATOM 756 N N . ILE A 1 90 ? -1.416 -5.062 -0.392 1.00 95.00 90 ILE A N 1
ATOM 757 C CA . ILE A 1 90 ? -0.423 -3.982 -0.424 1.00 95.00 90 ILE A CA 1
ATOM 758 C C . ILE A 1 90 ? 0.961 -4.470 -0.018 1.00 95.00 90 ILE A C 1
ATOM 760 O O . ILE A 1 90 ? 1.932 -4.085 -0.662 1.00 95.00 90 ILE A O 1
ATOM 764 N N . VAL A 1 91 ? 1.072 -5.335 0.992 1.00 93.50 91 VAL A N 1
ATOM 765 C CA . VAL A 1 91 ? 2.355 -5.949 1.367 1.00 93.50 91 VAL A CA 1
ATOM 766 C C . VAL A 1 91 ? 2.944 -6.709 0.178 1.00 93.50 91 VAL A C 1
ATOM 768 O O . VAL A 1 91 ? 4.085 -6.451 -0.208 1.00 93.50 91 VAL A O 1
ATOM 771 N N . ALA A 1 92 ? 2.158 -7.583 -0.458 1.00 94.00 92 ALA A N 1
ATOM 772 C CA . ALA A 1 92 ? 2.598 -8.317 -1.643 1.00 94.00 92 ALA A CA 1
ATOM 773 C C . ALA A 1 92 ? 2.970 -7.373 -2.800 1.00 94.00 92 ALA A C 1
ATOM 775 O O . ALA A 1 92 ? 4.006 -7.554 -3.440 1.00 94.00 92 ALA A O 1
ATOM 776 N N . MET A 1 93 ? 2.169 -6.333 -3.037 1.00 94.12 93 MET A N 1
ATOM 777 C CA . MET A 1 93 ? 2.406 -5.383 -4.121 1.00 94.12 93 MET A CA 1
ATOM 778 C C . MET A 1 93 ? 3.631 -4.499 -3.864 1.00 94.12 93 MET A C 1
ATOM 780 O O . MET A 1 93 ? 4.376 -4.201 -4.790 1.00 94.12 93 MET A O 1
ATOM 784 N N . SER A 1 94 ? 3.900 -4.135 -2.610 1.00 93.12 94 SER A N 1
ATOM 785 C CA . SER A 1 94 ? 5.103 -3.397 -2.222 1.00 93.12 94 SER A CA 1
ATOM 786 C C . SER A 1 94 ? 6.365 -4.231 -2.445 1.00 93.12 94 SER A C 1
ATOM 788 O O . SER A 1 94 ? 7.365 -3.703 -2.928 1.00 93.12 94 SER A O 1
ATOM 790 N N . LEU A 1 95 ? 6.328 -5.529 -2.126 1.00 93.50 95 LEU A N 1
ATOM 791 C CA . LEU A 1 95 ? 7.429 -6.453 -2.418 1.00 93.50 95 LEU A CA 1
ATOM 792 C C . LEU A 1 95 ? 7.627 -6.624 -3.927 1.00 93.50 95 LEU A C 1
ATOM 794 O O . LEU A 1 95 ? 8.758 -6.591 -4.410 1.00 93.50 95 LEU A O 1
ATOM 798 N N . TYR A 1 96 ? 6.530 -6.746 -4.676 1.00 94.31 96 TYR A N 1
ATOM 799 C CA . TYR A 1 96 ? 6.576 -6.793 -6.131 1.00 94.31 96 TYR A CA 1
ATOM 800 C C . TYR A 1 96 ? 7.218 -5.530 -6.715 1.00 94.31 96 TYR A C 1
ATOM 802 O O . TYR A 1 96 ? 8.203 -5.650 -7.434 1.00 94.31 96 TYR A O 1
ATOM 810 N N . LEU A 1 97 ? 6.737 -4.333 -6.369 1.00 92.50 97 LEU A N 1
ATOM 811 C CA . LEU A 1 97 ? 7.295 -3.072 -6.872 1.00 92.50 97 LEU A CA 1
ATOM 812 C C . LEU A 1 97 ? 8.784 -2.928 -6.532 1.00 92.50 97 LEU A C 1
ATOM 814 O O . LEU A 1 97 ? 9.553 -2.518 -7.395 1.00 92.50 97 LEU A O 1
ATOM 818 N N . SER A 1 98 ? 9.199 -3.346 -5.330 1.00 93.25 98 SER A N 1
ATOM 819 C CA . SER A 1 98 ? 10.614 -3.390 -4.936 1.00 93.25 98 SER A CA 1
ATOM 820 C C . SER A 1 98 ? 11.461 -4.223 -5.906 1.00 93.25 98 SER A C 1
ATOM 822 O O . SER A 1 98 ? 12.503 -3.771 -6.368 1.00 93.25 98 SER A O 1
ATOM 824 N N . SER A 1 99 ? 10.973 -5.405 -6.304 1.00 92.44 99 SER A N 1
ATOM 825 C CA . SER A 1 99 ? 11.673 -6.284 -7.258 1.00 92.44 99 SER A CA 1
ATOM 826 C C . SER A 1 99 ? 11.792 -5.722 -8.680 1.00 92.44 99 SER A C 1
ATOM 828 O O . SER A 1 99 ? 12.545 -6.258 -9.489 1.00 92.44 99 SER A O 1
ATOM 830 N N . GLN A 1 100 ? 11.017 -4.686 -9.012 1.00 90.81 100 GLN A N 1
ATOM 831 C CA . GLN A 1 100 ? 10.996 -4.084 -10.346 1.00 90.81 100 GLN A CA 1
ATOM 832 C C . GLN A 1 100 ? 11.899 -2.853 -10.465 1.00 90.81 100 GLN A C 1
ATOM 834 O O . GLN A 1 100 ? 12.097 -2.366 -11.577 1.00 90.81 100 GLN A O 1
ATOM 839 N N . ILE A 1 101 ? 12.451 -2.350 -9.359 1.00 87.88 101 ILE A N 1
ATOM 840 C CA . ILE A 1 101 ? 13.410 -1.242 -9.370 1.00 87.88 101 ILE A CA 1
ATOM 841 C C . ILE A 1 101 ? 14.762 -1.787 -9.846 1.00 87.88 101 ILE A C 1
ATOM 843 O O . ILE A 1 101 ? 15.283 -2.736 -9.262 1.00 87.88 101 ILE A O 1
ATOM 847 N N . ARG A 1 102 ? 15.311 -1.213 -10.924 1.00 83.38 102 ARG A N 1
ATOM 848 C CA . ARG A 1 102 ? 16.546 -1.687 -11.583 1.00 83.38 102 ARG A CA 1
ATOM 849 C C . ARG A 1 102 ? 17.724 -0.723 -11.488 1.00 83.38 102 ARG A C 1
ATOM 851 O O . ARG A 1 102 ? 18.776 -1.054 -12.029 1.00 83.38 102 ARG A O 1
ATOM 858 N N . ILE A 1 103 ? 17.503 0.434 -10.858 1.00 65.19 103 ILE A N 1
ATOM 859 C CA . ILE A 1 103 ? 18.478 1.521 -10.690 1.00 65.19 103 ILE A CA 1
ATOM 860 C C . ILE A 1 103 ? 19.830 0.972 -10.232 1.00 65.19 103 ILE A C 1
ATOM 862 O O . ILE A 1 103 ? 19.841 0.216 -9.233 1.00 65.19 103 ILE A O 1
#

Sequence (103 aa):
M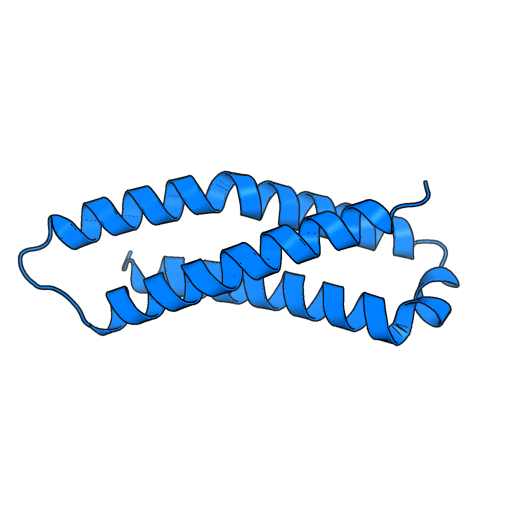TIVKIHKIQIFLYLFIIAFGIQHLIFWKYNFKWIFYEYIILGVFILSALTVLISPAVLIYESVKSINRKSVIVDEIMFLVVNLILYYIIVAMSLYLSSQIRI

Foldseek 3Di:
DDLLVVLVVLLVLLCVLLVVLVVCVVCVVPQVVDPCSLVVLVVSLVSLVVSLVVVVVSLVVLVVVQVPDPDHDVSSVVSSVSSVVSSVVSVVSSVVSVVSRDD